Protein AF-A0A8C6S043-F1 (afdb_monomer)

Mean predicted aligned error: 6.08 Å

Foldseek 3Di:
DDPQWPADPPLPGQCQPPTPHLDDPRPNHQDDNALQDHRPQVVCPVHDPDPDNDNHDPVSD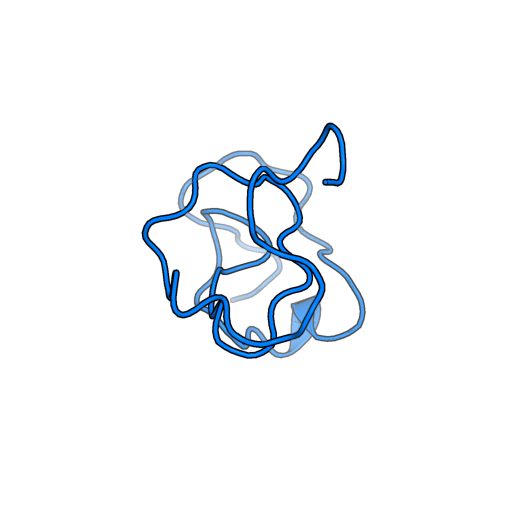

Organism: Nannospalax galili (NCBI:txid1026970)

pLDDT: mean 83.11, std 6.09, range [63.0, 90.75]

Radius of gyration: 12.65 Å; Cα contacts (8 Å, |Δi|>4): 84; chains: 1; bounding box: 29×18×28 Å

Secondary structure (DSSP, 8-state):
-BTTB-S-TTS----TT----SS---TT----SSTTS-TT-GGGTTS------SS--STT-

Sequence (61 aa):
MDPNCSCATDGSCSCASSCKCKECRCTSCKKSCCACCPVGCAKCAQGCVCKEASDKCSCCA

Nearest PDB structures (foldseek):
  4mt2-assembly1_A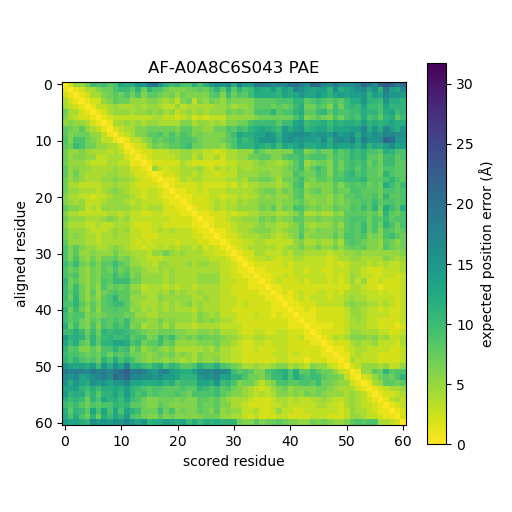-2  TM=8.934E-01  e=1.809E-10  Rattus rattus

Structure (mmCIF, N/CA/C/O backbone):
data_AF-A0A8C6S043-F1
#
_entry.id   AF-A0A8C6S043-F1
#
loop_
_atom_site.group_PDB
_atom_site.id
_atom_site.type_symbol
_atom_site.label_atom_id
_atom_site.label_alt_id
_atom_site.label_comp_id
_atom_site.label_asym_id
_atom_site.label_entity_id
_atom_site.label_seq_id
_atom_site.pdbx_PDB_ins_code
_atom_site.Cartn_x
_atom_site.Cartn_y
_atom_site.Cartn_z
_atom_site.occupancy
_atom_site.B_iso_or_equiv
_atom_site.auth_seq_id
_atom_site.auth_comp_id
_atom_site.auth_asym_id
_atom_site.auth_atom_id
_atom_site.pdbx_PDB_model_num
ATOM 1 N N . MET A 1 1 ? 14.723 7.074 -13.038 1.00 63.00 1 MET A N 1
ATOM 2 C CA . MET A 1 1 ? 14.556 7.077 -11.571 1.00 63.00 1 MET A CA 1
ATOM 3 C C . MET A 1 1 ? 13.571 8.172 -11.229 1.00 63.00 1 MET A C 1
ATOM 5 O O . MET A 1 1 ? 13.820 9.314 -11.593 1.00 63.00 1 MET A O 1
ATOM 9 N N . ASP A 1 2 ? 12.438 7.818 -10.636 1.00 67.06 2 ASP A N 1
ATOM 10 C CA . ASP A 1 2 ? 11.444 8.797 -10.196 1.00 67.06 2 ASP A CA 1
ATOM 11 C C . ASP A 1 2 ? 11.926 9.439 -8.878 1.00 67.06 2 ASP A C 1
ATOM 13 O O . ASP A 1 2 ? 12.450 8.719 -8.025 1.00 67.06 2 ASP A O 1
ATOM 17 N N . PRO A 1 3 ? 11.785 10.758 -8.659 1.00 74.12 3 PRO A N 1
ATOM 18 C CA . PRO A 1 3 ? 12.214 11.385 -7.405 1.00 74.12 3 PRO A CA 1
ATOM 19 C C . PRO A 1 3 ? 11.491 10.828 -6.164 1.00 74.12 3 PRO A C 1
ATOM 21 O O . PRO A 1 3 ? 12.024 10.900 -5.059 1.00 74.12 3 PRO A O 1
ATOM 24 N N . ASN A 1 4 ? 10.315 10.218 -6.330 1.00 75.06 4 ASN A N 1
ATOM 25 C CA . ASN A 1 4 ? 9.553 9.548 -5.275 1.00 75.06 4 ASN A CA 1
ATOM 26 C C . ASN A 1 4 ? 9.851 8.046 -5.192 1.00 75.06 4 ASN A C 1
ATOM 28 O O . ASN A 1 4 ? 9.381 7.380 -4.259 1.00 75.06 4 ASN A O 1
ATOM 32 N N . CYS A 1 5 ? 10.610 7.495 -6.147 1.00 79.44 5 CYS A N 1
ATOM 33 C CA . CYS A 1 5 ? 10.990 6.096 -6.139 1.00 79.44 5 CYS A CA 1
ATOM 34 C C . CYS A 1 5 ? 12.341 5.801 -6.803 1.00 79.44 5 CYS A C 1
ATOM 36 O O . CYS A 1 5 ? 12.499 5.832 -8.023 1.00 79.44 5 CYS A O 1
ATOM 38 N N . SER A 1 6 ? 13.298 5.379 -5.973 1.00 81.25 6 SER A N 1
ATOM 39 C CA . SER A 1 6 ? 14.644 4.953 -6.381 1.00 81.25 6 SER A CA 1
ATOM 40 C C . SER A 1 6 ? 14.683 3.600 -7.106 1.00 81.25 6 SER A C 1
ATOM 42 O O . SER A 1 6 ? 15.761 3.094 -7.405 1.00 81.25 6 SER A O 1
ATOM 44 N N . CYS A 1 7 ? 13.529 2.971 -7.332 1.00 84.88 7 CYS A N 1
ATOM 45 C CA . CYS A 1 7 ? 13.439 1.692 -8.017 1.00 84.88 7 CYS A CA 1
ATOM 46 C C . CYS A 1 7 ? 13.735 1.840 -9.512 1.00 84.88 7 CYS A C 1
ATOM 48 O O . CYS A 1 7 ? 13.352 2.825 -10.147 1.00 84.88 7 CYS A O 1
ATOM 50 N N . ALA A 1 8 ? 14.379 0.818 -10.075 1.00 80.50 8 ALA A N 1
ATOM 51 C CA . ALA A 1 8 ? 14.631 0.742 -11.503 1.00 80.50 8 ALA A CA 1
ATOM 52 C C . ALA A 1 8 ? 13.300 0.681 -12.279 1.00 80.50 8 ALA A C 1
ATOM 54 O O . ALA A 1 8 ? 12.381 -0.058 -11.915 1.00 80.50 8 ALA A O 1
ATOM 55 N N . THR A 1 9 ? 13.182 1.503 -13.321 1.00 73.56 9 THR A N 1
ATOM 56 C CA . THR A 1 9 ? 11.955 1.668 -14.117 1.00 73.56 9 THR A CA 1
ATOM 57 C C . THR A 1 9 ? 11.793 0.62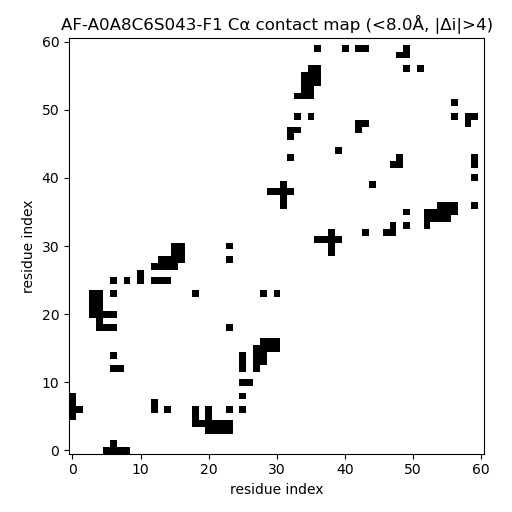7 -15.225 1.00 73.56 9 THR A C 1
ATOM 59 O O . THR A 1 9 ? 10.729 0.562 -15.825 1.00 73.56 9 THR A O 1
ATOM 62 N N . ASP A 1 10 ? 12.804 -0.204 -15.492 1.00 76.31 10 ASP A N 1
ATOM 63 C CA . ASP A 1 10 ? 12.802 -1.227 -16.552 1.00 76.31 10 ASP A CA 1
ATOM 64 C C . ASP A 1 10 ? 12.051 -2.519 -16.172 1.00 76.31 10 ASP A C 1
ATOM 66 O O . ASP A 1 10 ? 12.111 -3.516 -16.883 1.00 76.31 10 ASP A O 1
ATOM 70 N N . GLY A 1 11 ? 11.330 -2.524 -15.047 1.00 70.38 11 GLY A N 1
ATOM 71 C CA . GLY A 1 11 ? 10.549 -3.680 -14.598 1.00 70.38 11 GLY A CA 1
ATOM 72 C C . GLY A 1 11 ? 11.367 -4.781 -13.913 1.00 70.38 11 GLY A C 1
ATOM 73 O O . GLY A 1 11 ? 10.772 -5.653 -13.286 1.00 70.38 11 GLY A O 1
ATOM 74 N N . SER A 1 12 ? 12.703 -4.711 -13.926 1.00 80.50 12 SER A N 1
ATOM 75 C CA . SER A 1 12 ? 13.581 -5.625 -13.173 1.00 80.50 12 SER A CA 1
ATOM 76 C C . SER A 1 12 ? 13.495 -5.461 -11.653 1.00 80.50 12 SER A C 1
ATOM 78 O O . SER A 1 12 ? 13.927 -6.334 -10.892 1.00 80.50 12 SER A O 1
ATOM 80 N N . CYS A 1 13 ? 12.944 -4.342 -11.174 1.00 84.62 13 CYS A N 1
ATOM 81 C CA . CYS A 1 13 ? 12.921 -4.056 -9.752 1.00 84.62 13 CYS A CA 1
ATOM 82 C C . CYS A 1 13 ? 12.079 -5.089 -8.991 1.00 84.62 13 CYS A C 1
ATOM 84 O O . CYS A 1 13 ? 10.864 -5.173 -9.159 1.00 84.62 13 CYS A O 1
ATOM 86 N N . SER A 1 14 ? 12.733 -5.832 -8.097 1.00 86.44 14 SER A N 1
ATOM 87 C CA . SER A 1 14 ? 12.133 -6.865 -7.241 1.00 86.44 14 SER A CA 1
ATOM 88 C C . SER A 1 14 ? 12.006 -6.399 -5.788 1.00 86.44 14 SER A C 1
ATOM 90 O O . SER A 1 14 ? 12.236 -7.157 -4.850 1.00 86.44 14 SER A O 1
ATOM 92 N N . CYS A 1 15 ? 11.686 -5.120 -5.578 1.00 88.56 15 CYS A N 1
ATOM 93 C CA . CYS A 1 15 ? 11.708 -4.523 -4.245 1.00 88.56 15 CYS A CA 1
ATOM 94 C C . CYS A 1 15 ? 10.665 -5.114 -3.286 1.00 88.56 15 CYS A C 1
ATOM 96 O O . CYS A 1 15 ? 10.872 -5.037 -2.073 1.00 88.56 15 CYS A O 1
ATOM 98 N N . ALA A 1 16 ? 9.570 -5.694 -3.790 1.00 85.06 16 ALA A N 1
ATOM 99 C CA . ALA A 1 16 ? 8.466 -6.190 -2.973 1.00 85.06 16 ALA A CA 1
ATOM 100 C C . ALA A 1 16 ? 7.968 -5.109 -1.995 1.00 85.06 16 ALA A C 1
ATOM 102 O O . ALA A 1 16 ? 7.331 -4.147 -2.406 1.00 85.06 16 ALA A O 1
ATOM 103 N N . SER A 1 17 ? 8.293 -5.206 -0.709 1.00 81.88 17 SER A N 1
ATOM 104 C CA . SER A 1 17 ? 7.898 -4.216 0.307 1.00 81.88 17 SER A CA 1
ATOM 105 C C . SER A 1 17 ? 9.066 -3.355 0.803 1.00 81.88 17 SER A C 1
ATOM 107 O O . SER A 1 17 ? 8.854 -2.423 1.576 1.00 81.88 17 SER A O 1
ATOM 109 N N . SER A 1 18 ? 10.295 -3.663 0.379 1.00 84.56 18 SER A N 1
ATOM 110 C CA . SER A 1 18 ? 11.539 -3.124 0.950 1.00 84.56 18 SER A CA 1
ATOM 111 C C . SER A 1 18 ? 11.867 -1.695 0.513 1.00 84.56 18 SER A C 1
ATOM 113 O O . SER A 1 18 ? 12.599 -0.986 1.205 1.00 84.56 18 SER A O 1
ATOM 115 N N . CYS A 1 19 ? 11.330 -1.238 -0.622 1.00 87.62 19 CYS A N 1
ATOM 116 C CA . CYS A 1 19 ? 11.615 0.105 -1.116 1.00 87.62 19 CYS A CA 1
ATOM 117 C C . CYS A 1 19 ? 11.027 1.166 -0.182 1.00 87.62 19 CYS A C 1
ATOM 119 O O . CYS A 1 19 ? 9.931 1.005 0.345 1.00 87.62 19 CYS A O 1
ATOM 121 N N . LYS A 1 20 ? 11.688 2.315 -0.036 1.00 84.31 20 LYS A N 1
ATOM 122 C CA . LYS A 1 20 ? 11.155 3.458 0.731 1.00 84.31 20 LYS A CA 1
ATOM 123 C C . LYS A 1 20 ? 10.222 4.363 -0.084 1.00 84.31 20 LYS A C 1
ATOM 125 O O . LYS A 1 20 ? 9.792 5.395 0.415 1.00 84.31 20 LYS A O 1
ATOM 130 N N . CYS A 1 21 ? 9.891 3.969 -1.315 1.00 85.25 21 CYS A N 1
ATOM 131 C CA . CYS A 1 21 ? 9.000 4.729 -2.183 1.00 85.25 21 CYS A CA 1
ATOM 132 C C . CYS A 1 21 ? 7.628 4.928 -1.524 1.00 85.25 21 CYS A C 1
ATOM 134 O O . CYS A 1 21 ? 7.076 3.975 -0.954 1.00 85.25 21 CYS A O 1
ATOM 136 N N . LYS A 1 22 ? 7.095 6.152 -1.634 1.00 77.50 22 LYS A N 1
ATOM 137 C CA . LYS A 1 22 ? 5.718 6.490 -1.238 1.00 77.50 22 LYS A CA 1
ATOM 138 C C . LYS A 1 22 ? 4.709 5.898 -2.217 1.00 77.50 22 LYS A C 1
ATOM 140 O O . LYS A 1 22 ? 3.776 5.232 -1.792 1.00 77.50 22 LYS A O 1
ATOM 145 N N . GLU A 1 23 ? 4.950 6.087 -3.512 1.00 77.81 23 GLU A N 1
ATOM 146 C CA . GLU A 1 23 ? 4.134 5.537 -4.594 1.00 77.81 23 GLU A CA 1
ATOM 147 C C . GLU A 1 23 ? 5.040 4.738 -5.537 1.00 77.81 23 GLU A C 1
ATOM 149 O O . GLU A 1 23 ? 5.584 5.250 -6.514 1.00 77.81 23 GLU A O 1
ATOM 154 N N . CYS A 1 24 ? 5.294 3.474 -5.189 1.00 84.81 24 CYS A N 1
ATOM 155 C CA . CYS A 1 24 ? 6.088 2.601 -6.044 1.00 84.81 24 CYS A CA 1
ATOM 156 C C . CYS A 1 24 ? 5.243 2.130 -7.231 1.00 84.81 24 CYS A C 1
ATOM 158 O O . CYS A 1 24 ? 4.162 1.581 -7.044 1.00 84.81 24 CYS A O 1
ATOM 160 N N . ARG A 1 25 ? 5.766 2.299 -8.447 1.00 80.00 25 ARG A N 1
ATOM 161 C CA . ARG A 1 25 ? 5.118 1.853 -9.693 1.00 80.00 25 ARG A CA 1
ATOM 162 C C . ARG A 1 25 ? 5.582 0.463 -10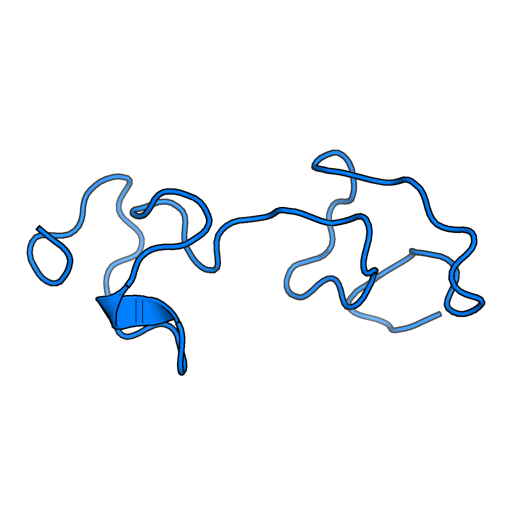.145 1.00 80.00 25 ARG A C 1
ATOM 164 O O . ARG A 1 25 ? 5.178 -0.004 -11.204 1.00 80.00 25 ARG A O 1
ATOM 171 N N . CYS A 1 26 ? 6.456 -0.191 -9.380 1.00 85.44 26 CYS A N 1
ATOM 172 C CA . CYS A 1 26 ? 6.952 -1.519 -9.719 1.00 85.44 26 CYS A CA 1
ATOM 173 C C . CYS A 1 26 ? 5.844 -2.558 -9.545 1.00 85.44 26 CYS A C 1
ATOM 175 O O . CYS A 1 26 ? 5.210 -2.621 -8.496 1.00 85.44 26 CYS A O 1
ATOM 177 N N . THR A 1 27 ? 5.671 -3.431 -10.533 1.00 82.06 27 THR A N 1
ATOM 178 C CA . THR A 1 27 ? 4.688 -4.529 -10.498 1.00 82.06 27 THR A CA 1
ATOM 179 C C . THR A 1 27 ? 4.950 -5.527 -9.369 1.00 82.06 27 THR A C 1
ATOM 181 O O . THR A 1 27 ? 4.021 -6.134 -8.840 1.00 82.06 27 THR A O 1
ATOM 184 N N . SER A 1 28 ? 6.213 -5.678 -8.965 1.00 84.69 28 SER A N 1
ATOM 185 C CA . SER A 1 28 ? 6.607 -6.499 -7.819 1.00 84.69 28 SER A CA 1
ATOM 186 C C . SER A 1 28 ? 6.232 -5.870 -6.472 1.00 84.69 28 SER A C 1
ATOM 188 O O . SER A 1 28 ? 6.175 -6.582 -5.468 1.00 84.69 28 SER A O 1
ATOM 190 N N . CYS A 1 29 ? 5.973 -4.557 -6.423 1.00 87.00 29 CYS A N 1
ATOM 191 C CA . CYS A 1 29 ? 5.760 -3.834 -5.180 1.00 87.00 29 CYS A CA 1
ATOM 192 C C . CYS A 1 29 ? 4.313 -3.952 -4.702 1.00 87.00 29 CYS A C 1
ATOM 194 O O . CYS A 1 29 ? 3.403 -3.333 -5.246 1.00 87.00 29 CYS A O 1
ATOM 196 N N . LYS A 1 30 ? 4.100 -4.733 -3.641 1.00 82.62 30 LYS A N 1
ATOM 197 C CA . LYS A 1 30 ? 2.777 -4.980 -3.045 1.00 82.62 30 LYS A CA 1
ATOM 198 C C . LYS A 1 30 ? 2.592 -4.192 -1.751 1.00 82.62 30 LYS A C 1
ATOM 200 O O . LYS A 1 30 ? 2.283 -4.760 -0.705 1.00 82.62 30 LYS A O 1
ATOM 205 N N . LYS A 1 31 ? 2.824 -2.881 -1.801 1.00 82.94 31 LYS A N 1
ATOM 206 C CA . LYS A 1 31 ? 2.548 -2.001 -0.660 1.00 82.94 31 LYS A CA 1
ATOM 207 C C . LYS A 1 31 ? 1.076 -1.614 -0.607 1.00 82.94 31 LYS A C 1
ATOM 209 O O . LYS A 1 31 ? 0.439 -1.418 -1.636 1.00 82.94 31 LYS A O 1
ATOM 214 N N . SER A 1 32 ? 0.556 -1.479 0.610 1.00 85.19 32 SER A N 1
ATOM 215 C CA . SER A 1 32 ? -0.749 -0.859 0.819 1.00 85.19 32 SER A CA 1
ATOM 216 C C . SER A 1 32 ? -0.689 0.637 0.508 1.00 85.19 32 SER A C 1
ATOM 218 O O . SER A 1 32 ? 0.352 1.274 0.680 1.00 85.19 32 SER A O 1
ATOM 220 N N . CYS A 1 33 ? -1.814 1.204 0.078 1.00 86.25 33 CYS A N 1
ATOM 221 C CA . CYS A 1 33 ? -1.953 2.635 -0.184 1.00 86.25 33 CYS A CA 1
ATOM 222 C C . CYS A 1 33 ? -1.929 3.491 1.094 1.00 86.25 33 CYS A C 1
ATOM 224 O O . CYS A 1 33 ? -1.733 4.702 1.025 1.00 86.25 33 CYS A O 1
ATOM 226 N N . CYS A 1 34 ? -2.150 2.882 2.260 1.00 86.94 34 CYS A N 1
ATOM 227 C CA . CYS A 1 34 ? -2.134 3.535 3.564 1.00 86.94 34 CYS A CA 1
ATOM 228 C C . CYS A 1 34 ? -1.792 2.525 4.668 1.00 86.94 34 CYS A C 1
ATOM 230 O O . CYS A 1 34 ? -1.969 1.320 4.499 1.00 86.94 34 CYS A O 1
ATOM 232 N N . ALA A 1 35 ? -1.312 3.016 5.813 1.00 85.19 35 ALA A N 1
ATOM 233 C CA . ALA A 1 35 ? -0.958 2.160 6.950 1.00 85.19 35 ALA A CA 1
ATOM 234 C C . ALA A 1 35 ? -2.182 1.478 7.592 1.00 85.19 35 ALA A C 1
ATOM 236 O O . ALA A 1 35 ? -2.061 0.377 8.116 1.00 85.19 35 ALA A O 1
ATOM 237 N N . CYS A 1 36 ? -3.369 2.089 7.497 1.00 90.31 36 CYS A N 1
ATOM 238 C CA . CYS A 1 36 ? -4.597 1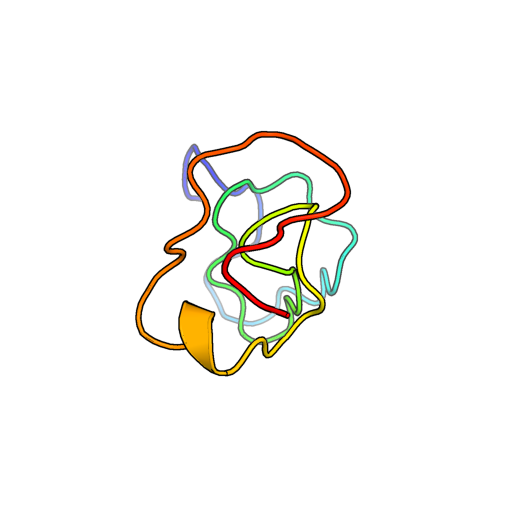.581 8.112 1.00 90.31 36 CYS A CA 1
ATOM 239 C C . CYS A 1 36 ? -5.271 0.410 7.393 1.00 90.31 36 CYS A C 1
ATOM 241 O O . CYS A 1 36 ? -6.270 -0.105 7.900 1.00 90.31 36 CYS A O 1
ATOM 243 N N . CYS A 1 37 ? -4.811 0.036 6.197 1.00 88.69 37 CYS A N 1
ATOM 244 C CA . CYS A 1 37 ? -5.467 -0.969 5.365 1.00 88.69 37 CYS A CA 1
ATOM 245 C C . CYS A 1 37 ? -4.483 -2.049 4.912 1.00 88.69 37 CYS A C 1
ATOM 247 O O . CYS A 1 37 ? -3.329 -1.735 4.610 1.00 88.69 37 CYS A O 1
ATOM 249 N N . PRO A 1 38 ? -4.928 -3.308 4.774 1.00 88.12 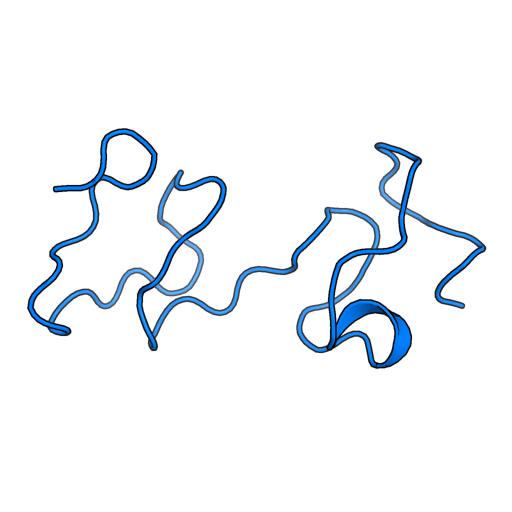38 PRO A N 1
ATOM 250 C CA . PRO A 1 38 ? -4.132 -4.336 4.120 1.00 88.12 38 PRO A CA 1
ATOM 251 C C . PRO A 1 38 ? -3.969 -4.042 2.622 1.00 88.12 38 PRO A C 1
ATOM 253 O O . PRO A 1 38 ? -4.761 -3.316 2.010 1.00 88.12 38 PRO A O 1
ATOM 256 N N . VAL A 1 39 ? -2.953 -4.660 2.013 1.00 85.62 39 VAL A N 1
ATOM 257 C CA . VAL A 1 39 ? -2.799 -4.658 0.554 1.00 85.62 39 VAL A CA 1
ATOM 258 C C . VAL A 1 39 ? -4.040 -5.289 -0.090 1.00 85.62 39 VAL A C 1
ATOM 260 O O . VAL A 1 39 ? -4.478 -6.361 0.317 1.00 85.62 39 VAL A O 1
ATOM 263 N N . GLY A 1 40 ? -4.633 -4.605 -1.072 1.00 86.12 40 GLY A N 1
ATOM 264 C CA . GLY A 1 40 ? -5.851 -5.075 -1.744 1.00 86.12 40 GLY A CA 1
ATOM 265 C C . GLY A 1 40 ? -7.170 -4.715 -1.051 1.00 86.12 40 GLY A C 1
ATOM 266 O O . GLY A 1 40 ? -8.187 -5.340 -1.337 1.00 86.12 40 GLY A O 1
ATOM 267 N N . CYS A 1 41 ? -7.190 -3.720 -0.158 1.00 90.19 41 CYS A N 1
ATOM 268 C CA . CYS A 1 41 ? -8.440 -3.193 0.392 1.00 90.19 41 CYS A CA 1
ATOM 269 C C . CYS A 1 41 ? -9.438 -2.826 -0.725 1.00 90.19 41 CYS A C 1
ATOM 271 O O . CYS A 1 41 ? -9.171 -1.942 -1.542 1.00 90.19 41 CYS A O 1
ATOM 273 N N . ALA A 1 42 ? -10.606 -3.479 -0.731 1.00 90.19 42 ALA A N 1
ATOM 274 C CA . ALA A 1 42 ? -11.608 -3.327 -1.786 1.00 90.19 42 ALA A CA 1
ATOM 275 C C . ALA A 1 42 ? -12.104 -1.879 -1.931 1.00 90.19 42 ALA A C 1
ATOM 277 O O . ALA A 1 42 ? -12.250 -1.386 -3.049 1.00 90.19 42 ALA A O 1
ATOM 278 N N . LYS A 1 43 ? -12.295 -1.167 -0.810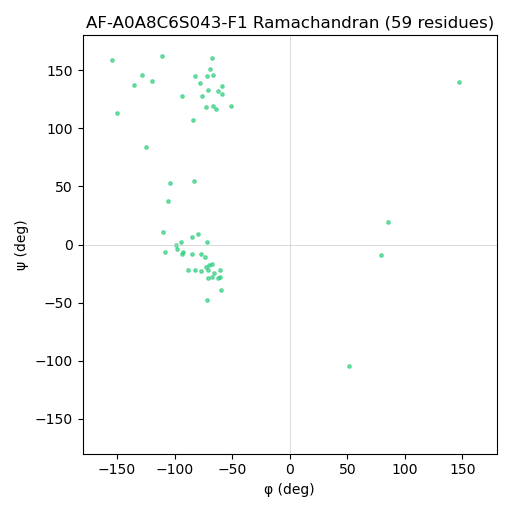 1.00 90.75 43 LYS A N 1
ATOM 279 C CA . LYS A 1 43 ? -12.730 0.240 -0.819 1.00 90.75 43 LYS A CA 1
ATOM 280 C C . LYS A 1 43 ? -11.648 1.202 -1.321 1.00 90.75 43 LYS A C 1
ATOM 282 O O . LYS A 1 43 ? -11.983 2.279 -1.797 1.00 90.75 43 LYS A O 1
ATOM 287 N N . CYS A 1 44 ? -10.376 0.803 -1.260 1.00 90.25 44 CYS A N 1
ATOM 288 C CA . CYS A 1 44 ? -9.245 1.602 -1.732 1.00 90.25 44 CYS A CA 1
ATOM 289 C C . CYS A 1 44 ? -8.745 1.200 -3.130 1.00 90.25 44 CYS A C 1
ATOM 291 O O . CYS A 1 44 ? -7.809 1.817 -3.633 1.00 90.25 44 CYS A O 1
ATOM 293 N N . ALA A 1 45 ? -9.342 0.190 -3.775 1.00 85.50 45 ALA A N 1
ATOM 294 C CA . ALA A 1 45 ? -8.861 -0.355 -5.049 1.00 85.50 45 ALA A CA 1
ATOM 295 C C . ALA A 1 45 ? -8.842 0.674 -6.196 1.00 85.50 45 ALA A C 1
ATOM 297 O O . ALA A 1 45 ? -8.020 0.571 -7.101 1.00 85.50 45 ALA A O 1
ATOM 298 N N . GLN A 1 46 ? -9.727 1.673 -6.143 1.00 84.56 46 GLN A N 1
ATOM 299 C CA . GLN A 1 46 ? -9.808 2.761 -7.127 1.00 84.56 46 GLN A CA 1
ATOM 300 C C . GLN A 1 46 ? -9.081 4.040 -6.671 1.00 84.56 46 GLN A C 1
ATOM 302 O O . GLN A 1 46 ? -9.015 5.015 -7.413 1.00 84.56 46 GLN A O 1
ATOM 307 N N . GLY A 1 47 ? -8.541 4.049 -5.453 1.00 85.81 47 GLY A N 1
ATOM 308 C CA . GLY A 1 47 ? -7.941 5.215 -4.812 1.00 85.81 47 GLY A CA 1
ATOM 309 C C . GLY A 1 47 ? -8.150 5.174 -3.301 1.00 85.81 47 GLY A C 1
ATOM 310 O O . GLY A 1 47 ? -9.215 4.789 -2.822 1.00 85.81 47 GLY A O 1
ATOM 311 N N . CYS A 1 48 ? -7.128 5.556 -2.533 1.00 89.31 48 CYS A N 1
ATOM 312 C CA . CYS A 1 48 ? -7.204 5.549 -1.075 1.00 89.31 48 CYS A CA 1
ATOM 313 C C . CYS A 1 48 ? -8.215 6.593 -0.576 1.00 89.31 48 CYS A C 1
ATOM 315 O O . CYS A 1 48 ? -8.028 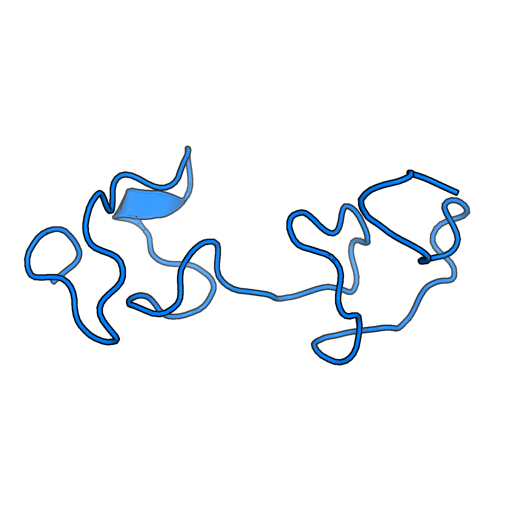7.790 -0.787 1.00 89.31 48 CYS A O 1
ATOM 317 N N . VAL A 1 49 ? -9.262 6.143 0.121 1.00 90.00 49 VAL A N 1
ATOM 318 C CA . VAL A 1 49 ? -10.283 7.020 0.728 1.00 90.00 49 VAL A CA 1
ATOM 319 C C . VAL A 1 49 ? -9.964 7.394 2.179 1.00 90.00 49 VAL A C 1
ATOM 321 O O . VAL A 1 49 ? -10.670 8.194 2.796 1.00 90.00 49 VAL A O 1
ATOM 324 N N . CYS A 1 50 ? -8.918 6.798 2.755 1.00 89.88 50 CYS A N 1
ATOM 325 C CA . CYS A 1 50 ? -8.536 7.012 4.143 1.00 89.88 50 CYS A CA 1
ATOM 326 C C . CYS A 1 50 ? -7.926 8.406 4.322 1.00 89.88 50 CYS A C 1
ATOM 328 O O . CYS A 1 50 ? -6.878 8.708 3.757 1.00 89.88 50 CYS A O 1
ATOM 330 N N . LYS A 1 51 ? -8.573 9.238 5.143 1.00 83.06 51 LYS A N 1
ATOM 331 C CA . LYS A 1 51 ? -8.078 10.576 5.514 1.00 83.06 51 LYS A CA 1
ATOM 332 C C . LYS A 1 51 ? -7.157 10.558 6.735 1.00 83.06 51 LYS A C 1
ATOM 334 O O . LYS A 1 51 ? -6.362 11.471 6.921 1.00 83.06 51 LYS A O 1
ATOM 339 N N . GLU A 1 52 ? -7.271 9.519 7.554 1.00 73.44 52 GLU A N 1
ATOM 340 C CA . GLU A 1 52 ? -6.614 9.417 8.854 1.00 73.44 52 GLU A CA 1
ATOM 341 C C . GLU A 1 52 ? -5.273 8.684 8.718 1.00 73.44 52 GLU A C 1
ATOM 343 O O . GLU A 1 52 ? -5.213 7.561 8.205 1.00 73.44 52 GLU A O 1
ATOM 348 N N . ALA A 1 53 ? -4.200 9.289 9.229 1.00 69.44 53 ALA A N 1
ATOM 349 C CA . ALA A 1 53 ? -2.884 8.662 9.353 1.00 69.44 53 ALA A CA 1
ATOM 350 C C . ALA A 1 53 ? -2.806 7.805 10.630 1.00 69.44 53 ALA A C 1
ATOM 352 O O . ALA A 1 53 ? -1.954 8.019 11.486 1.00 69.44 53 ALA A O 1
ATOM 353 N N . SER A 1 54 ? -3.742 6.872 10.781 1.00 78.94 54 SER A N 1
ATOM 354 C CA . SER A 1 54 ? -3.757 5.903 11.880 1.00 78.94 54 SER A CA 1
ATOM 355 C C . SER A 1 54 ? -3.463 4.499 11.349 1.00 78.94 54 SER A C 1
ATOM 357 O O . SER A 1 54 ? -3.598 4.247 10.153 1.00 78.94 54 SER A O 1
ATOM 359 N N . ASP A 1 55 ? -3.091 3.570 12.228 1.00 82.38 55 ASP A N 1
ATOM 360 C CA . ASP A 1 55 ? -2.930 2.144 11.910 1.00 82.38 55 ASP A CA 1
ATOM 361 C C . ASP A 1 55 ? -4.272 1.423 11.726 1.00 82.38 55 ASP A C 1
ATOM 363 O O . ASP A 1 55 ? -4.323 0.291 11.248 1.00 82.38 55 ASP A O 1
ATOM 367 N N . LYS A 1 56 ? -5.386 2.071 12.083 1.00 82.62 56 LYS A N 1
ATOM 368 C CA . LYS A 1 56 ? -6.730 1.533 11.876 1.00 82.62 56 LYS A CA 1
ATOM 369 C C . LYS A 1 56 ? -7.644 2.605 11.313 1.00 82.62 56 LYS A C 1
ATOM 371 O O . LYS A 1 56 ? -7.632 3.743 11.765 1.00 82.62 56 LYS A O 1
ATOM 376 N N . CYS A 1 57 ? -8.460 2.232 10.335 1.00 89.00 57 CYS A N 1
ATOM 377 C CA . CYS A 1 57 ? -9.4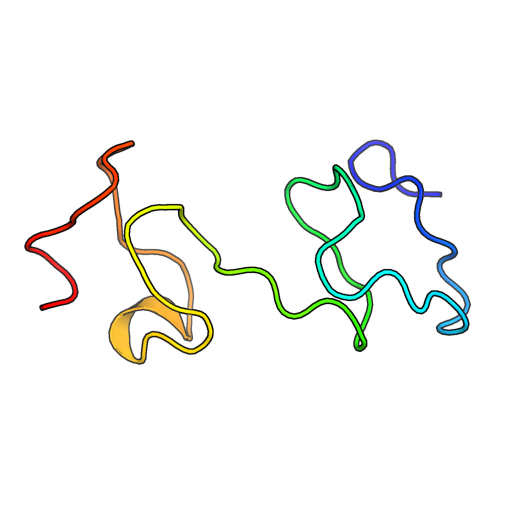85 3.112 9.793 1.00 89.00 57 CYS A CA 1
ATOM 378 C C . CYS A 1 57 ? -10.866 2.485 9.987 1.00 89.00 57 CYS A C 1
ATOM 380 O O . CYS A 1 57 ? -11.044 1.279 9.839 1.00 89.00 57 CYS A O 1
ATOM 382 N N . SER A 1 58 ? -11.851 3.313 10.323 1.00 87.56 58 SER A N 1
ATOM 383 C CA . SER A 1 58 ? -13.258 2.906 10.392 1.00 87.56 58 SER A CA 1
ATOM 384 C C . SER A 1 58 ? -13.933 2.925 9.018 1.00 87.56 58 SER A C 1
ATOM 386 O O . SER A 1 58 ? -14.924 2.235 8.810 1.00 87.56 58 SER A O 1
ATOM 388 N N . CYS A 1 59 ? -13.392 3.682 8.057 1.00 89.50 59 CYS A N 1
ATOM 389 C CA . CYS A 1 59 ? -13.973 3.811 6.721 1.00 89.50 59 CYS A CA 1
ATOM 390 C C . CYS A 1 59 ? -13.839 2.539 5.867 1.00 89.50 59 CYS A C 1
ATOM 392 O O . CYS A 1 59 ? -14.707 2.290 5.028 1.00 89.50 59 CYS A O 1
ATOM 394 N N . CYS A 1 60 ? -12.804 1.720 6.092 1.00 87.50 60 CYS A N 1
ATOM 395 C CA . CYS A 1 60 ? -12.533 0.505 5.310 1.00 87.50 60 CYS A CA 1
ATOM 396 C C . CYS A 1 60 ? -12.767 -0.813 6.057 1.00 87.50 60 CYS A C 1
ATOM 398 O O . CYS A 1 60 ? -12.406 -1.861 5.522 1.00 87.50 60 CYS A O 1
ATOM 400 N N . ALA A 1 61 ? -13.387 -0.748 7.240 1.00 78.19 61 ALA A N 1
ATOM 401 C CA . ALA A 1 61 ? -13.989 -1.913 7.885 1.00 78.19 61 ALA A CA 1
ATOM 402 C C . ALA A 1 61 ? -15.089 -2.536 7.010 1.00 78.19 61 ALA A C 1
ATOM 404 O O . ALA A 1 61 ? -15.742 -1.781 6.235 1.00 78.19 61 ALA A O 1
#

Solvent-accessible surface area (backbone atoms only — not comparable to full-atom values): 4094 Å² total; per-residue (Å²): 114,51,99,59,23,87,53,60,82,85,69,77,38,76,51,36,74,75,58,88,37,86,70,63,84,43,89,50,40,69,62,43,91,47,75,37,46,63,64,82,41,76,80,36,71,92,47,73,76,76,86,68,96,36,73,66,51,80,88,76,105

InterPro domains:
  IPR000006 Metallothionein, vertebrate [PF00131] (1-61)
  IPR000006 Metallothionein, vertebrate [PR00860] (5-17)
  IPR000006 Metallothionein, vertebrate [PR00860] (27-40)
  IPR000006 Metallothionein, vertebrate [PR00860] (41-50)
  IPR000006 Metallothionein, vertebrate [PTHR23299] (1-61)
  IPR017854 Metallothionein domain superfamily [SSF57868] (1-61)
  IPR018064 Metallothionein, vertebrate, metal binding site [PS00203] (13-31)
  IPR023587 Metallothionein domain superfamily, vertebrate [G3DSA:4.10.10.10] (1-61)